Protein AF-A0ABD7YZ39-F1 (afdb_monomer_lite)

Sequence (80 aa):
MKKLIIMHICTSLMFVIFLGIGFFLYNKDQQLTIYSKTFFILGAIMAIGEMPLTFKLTKMKQENQQKSETTTDFTSLGKK

Organism: NCBI:txid1196083

Foldseek 3Di:
DVVLVVVLVVLVVLLVVLQVVLVVVCVVVVDNDPSSVVSVVVSVVSVVVCVVSVVVVVVVVVVVVVVVVVVPPDPVPDDD

pLDDT: mean 77.01, std 14.2, range [40.47, 90.75]

Structure (mmCIF, N/CA/C/O backbone):
data_AF-A0ABD7YZ39-F1
#
_entry.id   AF-A0ABD7YZ39-F1
#
loop_
_atom_site.group_PDB
_atom_site.id
_atom_site.type_symbol
_atom_site.label_atom_id
_atom_site.label_alt_id
_atom_site.label_comp_id
_atom_site.label_asym_id
_atom_site.label_entity_id
_atom_site.label_seq_id
_atom_site.pdbx_PDB_ins_code
_atom_site.Cartn_x
_atom_site.Cartn_y
_atom_site.Cartn_z
_atom_site.occupancy
_atom_site.B_iso_or_equiv
_atom_site.auth_seq_id
_atom_site.auth_comp_id
_atom_site.auth_asym_id
_atom_site.auth_atom_id
_atom_site.pdbx_PDB_model_num
ATOM 1 N N . MET A 1 1 ? -16.898 3.249 15.796 1.00 67.44 1 MET A N 1
ATOM 2 C CA . MET A 1 1 ? -16.345 1.933 15.397 1.00 67.44 1 MET A CA 1
ATOM 3 C C . MET A 1 1 ? -16.608 1.581 13.937 1.00 67.44 1 MET A C 1
ATOM 5 O O . MET A 1 1 ? -15.634 1.466 13.212 1.00 67.44 1 MET A O 1
ATOM 9 N N . LYS A 1 2 ? -17.863 1.496 13.460 1.00 75.69 2 LYS A N 1
ATOM 10 C CA . LYS A 1 2 ? -18.169 1.115 12.059 1.00 75.69 2 LYS A CA 1
ATOM 11 C C . LYS A 1 2 ? -17.392 1.919 10.999 1.00 75.69 2 LYS A C 1
ATOM 13 O O . LYS A 1 2 ? -16.813 1.328 10.104 1.00 75.69 2 LYS A O 1
ATOM 18 N N . LYS A 1 3 ? -17.285 3.247 11.157 1.00 78.44 3 LYS A N 1
ATOM 19 C CA . LYS A 1 3 ? -16.515 4.119 10.244 1.00 78.44 3 LYS A CA 1
ATOM 20 C C . LYS A 1 3 ? -15.012 3.794 10.184 1.00 78.44 3 LYS A C 1
ATOM 22 O O . LYS A 1 3 ? -14.441 3.826 9.107 1.00 78.44 3 LYS A O 1
ATOM 27 N N . LEU A 1 4 ? -14.392 3.456 11.321 1.00 78.19 4 LEU A N 1
ATOM 28 C CA . LEU A 1 4 ? -12.971 3.077 11.390 1.00 78.19 4 LEU A CA 1
ATOM 29 C C . LEU A 1 4 ? -12.721 1.726 10.715 1.00 78.19 4 LEU A C 1
ATOM 31 O O . LEU A 1 4 ? -11.735 1.573 10.009 1.00 78.19 4 LEU A O 1
ATOM 35 N N . ILE A 1 5 ? -13.641 0.775 10.898 1.00 80.62 5 ILE A N 1
ATOM 36 C CA . ILE A 1 5 ? -13.581 -0.540 10.249 1.00 80.62 5 ILE A CA 1
ATOM 37 C C . ILE A 1 5 ? -13.737 -0.392 8.731 1.00 80.62 5 ILE A C 1
ATOM 39 O O . ILE A 1 5 ? -12.959 -0.968 7.985 1.00 80.62 5 ILE A O 1
ATOM 43 N N . ILE A 1 6 ? -14.694 0.421 8.271 1.00 85.88 6 ILE A N 1
ATOM 44 C CA . ILE A 1 6 ? -14.881 0.699 6.839 1.00 85.88 6 ILE A CA 1
ATOM 45 C C . ILE A 1 6 ? -13.635 1.372 6.254 1.00 85.88 6 ILE A C 1
ATOM 47 O O . ILE A 1 6 ? -13.168 0.947 5.204 1.00 85.88 6 ILE A O 1
ATOM 51 N N . MET A 1 7 ? -13.067 2.372 6.943 1.00 84.25 7 MET A N 1
ATOM 52 C CA . MET A 1 7 ? -11.810 2.992 6.515 1.00 84.25 7 MET A CA 1
ATOM 53 C C . MET A 1 7 ? -10.692 1.961 6.383 1.00 84.25 7 MET A C 1
ATOM 55 O O . MET A 1 7 ? -10.069 1.928 5.332 1.00 84.25 7 MET A O 1
ATOM 59 N N . HIS A 1 8 ? -10.508 1.094 7.383 1.00 83.19 8 HIS A N 1
ATOM 60 C CA . HIS A 1 8 ? -9.489 0.044 7.362 1.00 83.19 8 HIS A CA 1
ATOM 61 C C . HIS A 1 8 ? -9.674 -0.951 6.208 1.00 83.19 8 HIS A C 1
ATOM 63 O O . HIS A 1 8 ? -8.713 -1.313 5.540 1.00 83.19 8 HIS A O 1
ATOM 69 N N . ILE A 1 9 ? -10.913 -1.372 5.929 1.00 87.38 9 ILE A N 1
ATOM 70 C CA . ILE A 1 9 ? -11.207 -2.266 4.800 1.00 87.38 9 ILE A CA 1
ATOM 71 C C . ILE A 1 9 ? -10.877 -1.576 3.471 1.00 87.38 9 ILE A C 1
ATOM 73 O O . ILE A 1 9 ? -10.245 -2.181 2.609 1.00 87.38 9 ILE A O 1
ATOM 77 N N . CYS A 1 10 ? -11.272 -0.310 3.304 1.00 87.81 10 CYS A N 1
ATOM 78 C CA . CYS A 1 10 ? -10.984 0.445 2.087 1.00 87.81 10 CYS A CA 1
ATOM 79 C C . CYS A 1 10 ? -9.478 0.637 1.870 1.00 87.81 10 CYS A C 1
ATOM 81 O O . CYS A 1 10 ? -8.998 0.457 0.752 1.00 87.81 10 CYS A O 1
ATOM 83 N N . THR A 1 11 ? -8.730 0.996 2.913 1.00 86.19 11 THR A N 1
ATOM 84 C CA . THR A 1 11 ? -7.281 1.211 2.811 1.00 86.19 11 THR A CA 1
ATOM 85 C C . THR A 1 11 ? -6.531 -0.100 2.565 1.00 86.19 11 THR A C 1
ATOM 87 O O . THR A 1 11 ? -5.661 -0.139 1.694 1.00 86.19 11 THR A O 1
ATOM 90 N N . SER A 1 12 ? -6.959 -1.201 3.189 1.00 86.50 12 SER A N 1
ATOM 91 C CA . SER A 1 12 ? -6.386 -2.529 2.957 1.00 86.50 12 SER A CA 1
ATOM 92 C C . SER A 1 12 ? -6.666 -3.037 1.536 1.00 86.50 12 SER A C 1
ATOM 94 O O . SER A 1 12 ? -5.776 -3.570 0.872 1.00 86.50 12 SER A O 1
ATOM 96 N N . LEU A 1 13 ? -7.870 -2.790 1.005 1.00 90.75 13 LEU A N 1
ATOM 97 C CA . LEU A 1 13 ? -8.205 -3.112 -0.384 1.00 90.75 13 LEU A CA 1
ATOM 98 C C . LEU A 1 13 ? -7.334 -2.323 -1.373 1.00 90.75 13 LEU A C 1
ATOM 100 O O . LEU A 1 13 ? -6.792 -2.901 -2.315 1.00 90.75 13 LEU A O 1
ATOM 104 N N . MET A 1 14 ? -7.156 -1.019 -1.140 1.00 88.19 14 MET A N 1
ATOM 105 C CA . MET A 1 14 ? -6.288 -0.175 -1.969 1.00 88.19 14 MET A CA 1
ATOM 106 C C . MET A 1 14 ? -4.831 -0.642 -1.933 1.00 88.19 14 MET A C 1
ATOM 108 O O . MET A 1 14 ? -4.177 -0.682 -2.974 1.00 88.19 14 MET A O 1
ATOM 112 N N . PHE A 1 15 ? -4.335 -1.060 -0.767 1.00 88.69 15 PHE A N 1
ATOM 113 C CA . PHE A 1 15 ? -2.993 -1.620 -0.626 1.00 88.69 15 PHE A CA 1
ATOM 114 C C . PHE A 1 15 ? -2.788 -2.867 -1.501 1.00 88.69 15 PHE A C 1
ATOM 116 O O . PHE A 1 15 ? -1.805 -2.945 -2.242 1.00 88.69 15 PHE A O 1
ATOM 123 N N . VAL A 1 16 ? -3.740 -3.808 -1.486 1.00 89.75 16 VAL A N 1
ATOM 124 C CA . VAL A 1 16 ? -3.686 -5.016 -2.329 1.00 89.75 16 VAL A CA 1
ATOM 125 C C . VAL A 1 16 ? -3.702 -4.657 -3.816 1.00 89.75 16 VAL A C 1
ATOM 127 O O . VAL A 1 16 ? -2.932 -5.225 -4.590 1.00 89.75 16 VAL A O 1
ATOM 130 N N . ILE A 1 17 ? -4.528 -3.685 -4.217 1.00 90.69 17 ILE A N 1
ATOM 131 C CA . ILE A 1 17 ? -4.589 -3.209 -5.606 1.00 90.69 17 ILE A CA 1
ATOM 132 C C . ILE A 1 17 ? -3.238 -2.624 -6.038 1.00 90.69 17 ILE A C 1
ATOM 134 O O . ILE A 1 17 ? -2.729 -2.989 -7.098 1.00 90.69 17 ILE A O 1
ATOM 138 N N . PHE A 1 18 ? -2.622 -1.762 -5.222 1.00 88.19 18 PHE A N 1
ATOM 139 C CA . PHE A 1 18 ? -1.330 -1.159 -5.558 1.00 88.19 18 PHE A CA 1
ATOM 140 C C . PHE A 1 18 ? -0.199 -2.182 -5.640 1.00 88.19 18 PHE A C 1
ATOM 142 O O . PHE A 1 18 ? 0.599 -2.117 -6.576 1.00 88.19 18 PHE A O 1
ATOM 149 N N . LEU A 1 19 ? -0.156 -3.155 -4.725 1.00 89.31 19 LEU A N 1
ATOM 150 C CA . LEU A 1 19 ? 0.793 -4.263 -4.828 1.00 89.31 19 LEU A CA 1
ATOM 151 C C . LEU A 1 19 ? 0.555 -5.092 -6.091 1.00 89.31 19 LEU A C 1
ATOM 153 O O . LEU A 1 19 ? 1.514 -5.411 -6.789 1.00 89.31 19 LEU A O 1
ATOM 157 N N . GLY A 1 20 ? -0.702 -5.405 -6.411 1.00 90.06 20 GLY A N 1
ATOM 158 C CA . GLY A 1 20 ? -1.061 -6.157 -7.612 1.00 90.06 20 GLY A CA 1
ATOM 159 C C . GLY A 1 20 ? -0.604 -5.461 -8.894 1.00 90.06 20 GLY A C 1
ATOM 160 O O . GLY A 1 20 ? 0.023 -6.091 -9.744 1.00 90.06 20 GLY A O 1
ATOM 161 N N . ILE A 1 21 ? -0.840 -4.151 -9.007 1.00 89.62 21 ILE A N 1
ATOM 162 C CA . ILE A 1 21 ? -0.377 -3.344 -10.147 1.00 89.62 21 ILE A CA 1
ATOM 163 C C . ILE A 1 21 ? 1.156 -3.285 -10.181 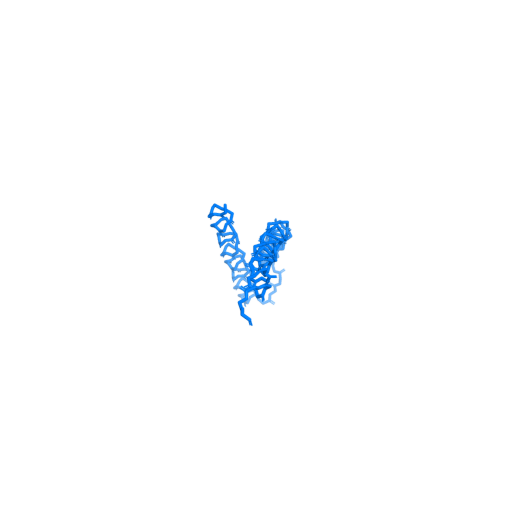1.00 89.62 21 ILE A C 1
ATOM 165 O O . ILE A 1 21 ? 1.750 -3.474 -11.242 1.00 89.62 21 ILE A O 1
ATOM 169 N N . GLY A 1 22 ? 1.807 -3.075 -9.032 1.00 88.00 22 GLY A N 1
ATOM 170 C CA . GLY A 1 22 ? 3.268 -3.067 -8.922 1.00 88.00 22 GLY A CA 1
ATOM 171 C C . GLY A 1 22 ? 3.897 -4.380 -9.397 1.00 88.00 22 GLY A C 1
ATOM 172 O O . GLY A 1 22 ? 4.810 -4.357 -10.222 1.00 88.00 22 GLY A O 1
ATOM 173 N N . PHE A 1 23 ? 3.361 -5.521 -8.952 1.00 89.19 23 PHE A N 1
ATOM 174 C CA . PHE A 1 23 ? 3.797 -6.852 -9.382 1.00 89.19 23 PHE A CA 1
ATOM 175 C C . PHE A 1 23 ? 3.489 -7.134 -10.849 1.00 89.19 23 PHE A C 1
ATOM 177 O O . PHE A 1 23 ? 4.327 -7.711 -11.536 1.00 89.19 23 PHE A O 1
ATOM 184 N N . PHE A 1 24 ? 2.324 -6.721 -11.349 1.00 89.88 24 PHE A N 1
ATOM 185 C CA . PHE A 1 24 ? 1.976 -6.876 -12.760 1.00 89.88 24 PHE A CA 1
ATOM 186 C C . PHE A 1 24 ? 2.961 -6.128 -13.665 1.00 89.88 24 PHE A C 1
ATOM 188 O O . PHE A 1 24 ? 3.470 -6.698 -14.629 1.00 89.88 24 PHE A O 1
ATOM 195 N N . LEU A 1 25 ? 3.280 -4.877 -13.321 1.00 87.38 25 LEU A N 1
ATOM 196 C CA . LEU A 1 25 ? 4.262 -4.072 -14.048 1.00 87.38 25 LEU A CA 1
ATOM 197 C C . LEU A 1 25 ? 5.673 -4.659 -13.930 1.00 87.38 25 LEU A C 1
ATOM 199 O O . LEU A 1 25 ? 6.380 -4.754 -14.927 1.00 87.38 25 LEU A O 1
ATOM 203 N N . TYR A 1 26 ? 6.056 -5.123 -12.738 1.00 85.38 26 TYR A N 1
ATOM 204 C CA 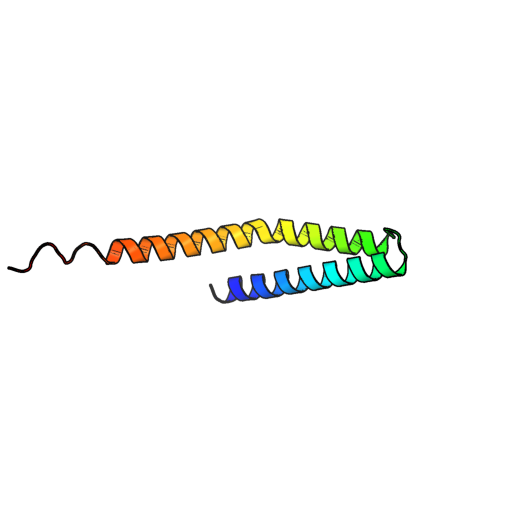. TYR A 1 26 ? 7.336 -5.796 -12.530 1.00 85.38 26 TYR A CA 1
ATOM 205 C C . TYR A 1 26 ? 7.474 -7.072 -13.371 1.00 85.38 26 TYR A C 1
ATOM 207 O O . TYR A 1 26 ? 8.506 -7.273 -14.004 1.00 85.38 26 TYR A O 1
ATOM 215 N N . ASN A 1 27 ? 6.433 -7.910 -13.429 1.00 86.69 27 ASN A N 1
ATOM 216 C CA . ASN A 1 27 ? 6.437 -9.125 -14.248 1.00 86.69 27 ASN A CA 1
ATOM 217 C C . ASN A 1 27 ? 6.464 -8.814 -15.745 1.00 86.69 27 ASN A C 1
ATOM 219 O O . ASN A 1 27 ? 7.101 -9.544 -16.502 1.00 86.69 27 ASN A O 1
ATOM 223 N N . LYS A 1 28 ? 5.776 -7.751 -16.175 1.00 85.88 28 LYS A N 1
ATOM 224 C CA . LYS A 1 28 ? 5.731 -7.350 -17.582 1.00 85.88 28 LYS A CA 1
ATOM 225 C C . LYS A 1 28 ? 7.092 -6.870 -18.086 1.00 85.88 28 LYS A C 1
ATOM 227 O O . LYS A 1 28 ? 7.508 -7.282 -19.163 1.00 85.88 28 LYS A O 1
ATOM 232 N N . ASP A 1 29 ? 7.766 -6.024 -17.313 1.00 81.56 29 ASP A N 1
ATOM 233 C CA . ASP A 1 29 ? 9.047 -5.434 -17.716 1.00 81.56 29 ASP A CA 1
ATOM 234 C C . ASP A 1 29 ? 10.258 -6.285 -17.280 1.00 81.56 29 ASP A C 1
ATOM 236 O O . ASP A 1 29 ? 11.391 -5.968 -17.636 1.00 81.56 29 ASP A O 1
ATOM 240 N N . GLN A 1 30 ? 10.039 -7.330 -16.463 1.00 77.44 30 GLN A N 1
ATOM 241 C CA . GLN A 1 30 ? 11.060 -8.138 -15.766 1.00 77.44 30 GLN A CA 1
ATOM 242 C C . GLN A 1 30 ? 12.124 -7.319 -15.010 1.00 77.44 30 GLN A C 1
ATOM 244 O O . GLN A 1 30 ? 13.170 -7.827 -14.602 1.00 77.44 30 GLN A O 1
ATOM 249 N N . GLN A 1 31 ? 11.853 -6.037 -14.792 1.00 77.81 31 GLN A N 1
ATOM 250 C CA . GLN A 1 31 ? 12.722 -5.094 -14.120 1.00 77.81 31 GLN A CA 1
ATOM 251 C C . GLN A 1 31 ? 11.894 -4.158 -13.254 1.00 77.81 31 GLN A C 1
ATOM 253 O O . GLN A 1 31 ? 10.726 -3.861 -13.513 1.00 77.81 31 GLN A O 1
ATOM 258 N N . LEU A 1 32 ? 12.538 -3.662 -12.201 1.00 80.56 32 LEU A N 1
ATOM 259 C CA . LEU A 1 32 ? 11.958 -2.691 -11.285 1.00 80.56 32 LEU A CA 1
ATOM 260 C C . LEU A 1 32 ? 11.971 -1.298 -11.946 1.00 80.56 32 LEU A C 1
ATOM 262 O O . LEU A 1 32 ? 12.797 -0.438 -11.621 1.00 80.56 32 LEU A O 1
ATOM 266 N N . THR A 1 33 ? 11.088 -1.113 -12.928 1.00 85.25 33 THR A N 1
ATOM 267 C CA . THR A 1 33 ? 10.861 0.154 -13.626 1.00 85.25 33 THR A CA 1
ATOM 268 C C . THR A 1 33 ? 10.374 1.241 -12.669 1.00 85.25 33 THR A C 1
ATOM 270 O O . THR A 1 33 ? 9.908 0.974 -11.560 1.00 85.25 33 THR A O 1
ATOM 273 N N . ILE A 1 34 ? 10.498 2.504 -13.084 1.00 86.31 34 ILE A N 1
ATOM 274 C CA . ILE A 1 34 ? 10.067 3.655 -12.274 1.00 86.31 34 ILE A CA 1
ATOM 275 C C . ILE A 1 34 ? 8.596 3.497 -11.868 1.00 86.31 34 ILE A C 1
ATOM 277 O O . ILE A 1 34 ? 8.262 3.706 -10.707 1.00 86.31 34 ILE A O 1
ATOM 281 N N . TYR A 1 35 ? 7.743 3.026 -12.782 1.00 84.00 35 TYR A N 1
ATOM 282 C CA . TYR A 1 35 ? 6.323 2.810 -12.519 1.00 84.00 35 TYR A CA 1
ATOM 283 C C . TYR A 1 35 ? 6.073 1.742 -11.449 1.00 84.00 35 TYR A C 1
ATOM 285 O O . TYR A 1 35 ? 5.360 2.014 -10.483 1.00 84.00 35 TYR A O 1
ATOM 293 N N . SER A 1 36 ? 6.684 0.555 -11.561 1.00 85.62 36 SER A N 1
ATOM 294 C CA . SER A 1 36 ? 6.504 -0.508 -10.559 1.00 85.62 36 SER A CA 1
ATOM 295 C C . SER A 1 36 ? 7.061 -0.096 -9.193 1.00 85.62 36 SER A C 1
ATOM 297 O O . SER A 1 36 ? 6.391 -0.290 -8.177 1.00 85.62 36 SER A O 1
ATOM 299 N N . LYS A 1 37 ? 8.217 0.586 -9.157 1.00 87.12 37 LYS A N 1
ATOM 300 C CA . LYS A 1 37 ? 8.772 1.187 -7.930 1.00 87.12 37 LYS A CA 1
ATOM 301 C C . LYS A 1 37 ? 7.804 2.166 -7.273 1.00 87.12 37 LYS A C 1
ATOM 303 O O . LYS A 1 37 ? 7.604 2.086 -6.064 1.00 87.12 37 LYS A O 1
ATOM 308 N N . THR A 1 38 ? 7.197 3.070 -8.041 1.00 89.62 38 THR A N 1
ATOM 309 C CA . THR A 1 38 ? 6.244 4.051 -7.507 1.00 89.62 38 THR A CA 1
ATOM 310 C C . THR A 1 38 ? 5.052 3.365 -6.841 1.00 89.62 38 THR A C 1
ATOM 312 O O . THR A 1 38 ? 4.681 3.750 -5.733 1.00 89.62 38 THR A O 1
ATOM 315 N N . PHE A 1 39 ? 4.503 2.311 -7.452 1.00 88.38 39 PHE A N 1
ATOM 316 C CA . PHE A 1 39 ? 3.403 1.541 -6.863 1.00 88.38 39 PHE A CA 1
ATOM 317 C C . PHE A 1 39 ? 3.804 0.807 -5.577 1.00 88.38 39 PHE A C 1
ATOM 319 O O . PHE A 1 39 ? 3.050 0.838 -4.603 1.00 88.38 39 PHE A O 1
ATOM 326 N N . PHE A 1 40 ? 5.004 0.223 -5.521 1.00 87.81 40 PHE A N 1
ATOM 327 C CA . PHE A 1 40 ? 5.507 -0.394 -4.290 1.00 87.81 40 PHE A CA 1
ATOM 328 C C . PHE A 1 40 ? 5.737 0.628 -3.167 1.00 87.81 40 PHE A C 1
ATOM 330 O O . PHE A 1 40 ? 5.383 0.361 -2.019 1.00 87.81 40 PHE A O 1
ATOM 337 N N . ILE A 1 41 ? 6.270 1.813 -3.485 1.00 90.56 41 ILE A N 1
ATOM 338 C CA . ILE A 1 41 ? 6.477 2.894 -2.507 1.00 90.56 41 ILE A CA 1
ATOM 339 C C . ILE A 1 41 ? 5.135 3.419 -1.983 1.00 90.56 41 ILE A C 1
ATOM 341 O O . ILE A 1 41 ? 4.977 3.589 -0.775 1.00 90.56 41 ILE A O 1
ATOM 345 N N . LEU A 1 42 ? 4.150 3.630 -2.861 1.00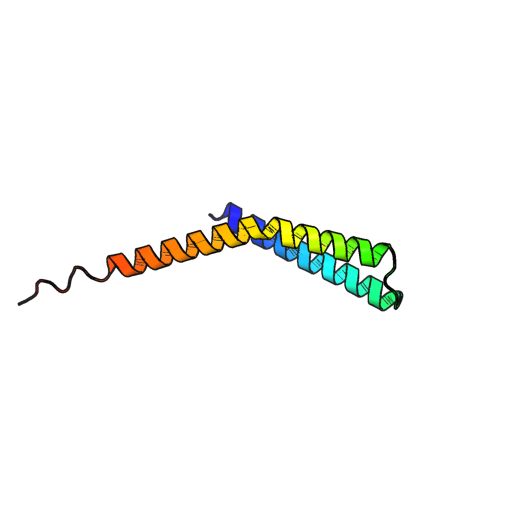 88.75 42 LEU A N 1
ATOM 346 C CA . LEU A 1 42 ? 2.790 4.020 -2.468 1.00 88.75 42 LEU A CA 1
ATOM 347 C C . LEU A 1 42 ? 2.150 2.980 -1.541 1.00 88.75 42 LEU A C 1
ATOM 349 O O . LEU A 1 42 ? 1.579 3.349 -0.513 1.00 88.75 42 LEU A O 1
ATOM 353 N N . GLY A 1 43 ? 2.309 1.691 -1.857 1.00 86.44 43 GLY A N 1
ATOM 354 C CA . GLY A 1 43 ? 1.887 0.597 -0.984 1.00 86.44 43 GLY A CA 1
ATOM 355 C C . GLY A 1 43 ? 2.565 0.654 0.389 1.00 86.44 43 GLY A C 1
ATOM 356 O O . GLY A 1 43 ? 1.887 0.585 1.412 1.00 86.44 43 GLY A O 1
ATOM 357 N N . ALA A 1 44 ? 3.884 0.855 0.437 1.00 87.44 44 ALA A N 1
ATOM 358 C CA . ALA A 1 44 ? 4.632 0.951 1.692 1.00 87.44 44 ALA A CA 1
ATOM 359 C C . ALA A 1 44 ? 4.190 2.145 2.560 1.00 87.44 44 ALA A C 1
ATOM 361 O O . ALA A 1 44 ? 4.001 1.991 3.767 1.00 87.44 44 ALA A O 1
ATOM 362 N N . ILE A 1 45 ? 3.965 3.317 1.956 1.00 89.56 45 ILE A N 1
ATOM 363 C CA . ILE A 1 45 ? 3.465 4.506 2.665 1.00 89.56 45 ILE A CA 1
ATOM 364 C C . ILE A 1 45 ? 2.067 4.243 3.236 1.00 89.56 45 ILE A C 1
ATOM 366 O O . ILE A 1 45 ? 1.806 4.598 4.387 1.00 89.56 45 ILE A O 1
ATOM 370 N N . MET A 1 46 ? 1.184 3.585 2.474 1.00 85.75 46 MET A N 1
ATOM 371 C CA . MET A 1 46 ? -0.132 3.181 2.979 1.00 85.75 46 MET A CA 1
ATOM 372 C C . MET A 1 46 ? -0.024 2.221 4.164 1.00 85.75 46 MET A C 1
ATOM 374 O O . MET A 1 46 ? -0.680 2.455 5.175 1.00 85.75 46 MET A O 1
ATOM 378 N N . ALA A 1 47 ? 0.835 1.202 4.087 1.00 84.12 47 ALA A N 1
ATOM 379 C CA . ALA A 1 47 ? 1.019 0.244 5.177 1.00 84.12 47 ALA A CA 1
ATOM 380 C C . ALA A 1 47 ? 1.513 0.916 6.473 1.00 84.12 47 ALA A C 1
ATOM 382 O O . ALA A 1 47 ? 1.022 0.612 7.562 1.00 84.12 47 ALA A O 1
ATOM 383 N N . ILE A 1 48 ? 2.439 1.876 6.367 1.00 86.44 48 ILE A N 1
ATOM 384 C CA . ILE A 1 48 ? 2.913 2.664 7.518 1.00 86.44 48 ILE A CA 1
ATOM 385 C C . ILE A 1 48 ? 1.789 3.564 8.053 1.00 86.44 48 ILE A C 1
ATOM 387 O O . ILE A 1 48 ? 1.581 3.639 9.264 1.00 86.44 48 ILE A O 1
ATOM 391 N N . GLY A 1 49 ? 1.033 4.214 7.164 1.00 82.56 49 GLY A N 1
ATOM 392 C CA . GLY A 1 49 ? -0.107 5.058 7.529 1.00 82.56 49 GLY A CA 1
ATOM 393 C C . GLY A 1 49 ? -1.258 4.295 8.194 1.00 82.56 49 GLY A C 1
ATOM 394 O O . GLY A 1 49 ? -1.991 4.873 8.996 1.00 82.56 49 GLY A O 1
ATOM 395 N N . GLU A 1 50 ? -1.400 2.997 7.917 1.00 81.69 50 GLU A N 1
ATOM 396 C CA . GLU A 1 50 ? -2.388 2.129 8.560 1.00 81.69 50 GLU A CA 1
ATOM 397 C C . GLU A 1 50 ? -1.979 1.658 9.964 1.00 81.69 50 GLU A C 1
ATOM 399 O O . GLU A 1 50 ? -2.862 1.360 10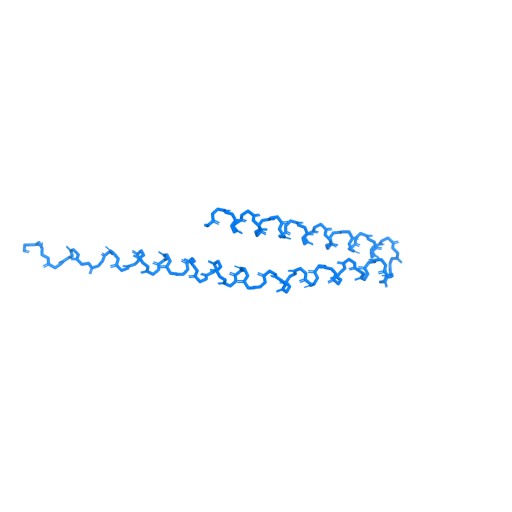.771 1.00 81.69 50 GLU A O 1
ATOM 404 N N . MET A 1 51 ? -0.682 1.627 10.309 1.00 80.31 51 MET A N 1
ATOM 405 C CA . MET A 1 51 ? -0.210 1.129 11.614 1.00 80.31 51 MET A CA 1
ATOM 406 C C . MET A 1 51 ? -0.905 1.769 12.831 1.00 80.31 51 MET A C 1
ATOM 408 O O . MET A 1 51 ? -1.320 1.023 13.722 1.00 80.31 51 MET A O 1
ATOM 412 N N . PRO A 1 52 ? -1.107 3.102 12.907 1.00 79.88 52 PRO A N 1
ATOM 413 C CA . PRO A 1 52 ? -1.810 3.727 14.027 1.00 79.88 52 PRO A CA 1
ATOM 414 C C . PRO A 1 52 ? -3.276 3.291 14.113 1.00 79.88 52 PRO A C 1
ATOM 416 O O . PRO A 1 52 ? -3.827 3.145 15.208 1.00 79.88 52 PRO A O 1
ATOM 419 N N . LEU A 1 53 ? -3.916 3.075 12.959 1.00 78.00 53 LEU A N 1
ATOM 420 C CA . LEU A 1 53 ? -5.313 2.662 12.868 1.00 78.00 53 LEU A CA 1
ATOM 421 C C . LEU A 1 53 ? -5.470 1.212 13.337 1.00 78.00 53 LEU A C 1
ATOM 423 O O . LEU A 1 53 ? -6.340 0.922 14.161 1.00 78.00 53 LEU A O 1
ATOM 427 N N . THR A 1 54 ? -4.575 0.336 12.879 1.00 77.12 54 THR A N 1
ATOM 428 C CA . THR A 1 54 ? -4.505 -1.073 13.274 1.00 77.12 54 THR A CA 1
ATOM 429 C C . THR A 1 54 ? -4.180 -1.208 14.757 1.00 77.12 54 THR A C 1
ATOM 431 O O . THR A 1 54 ? -4.870 -1.935 15.464 1.00 77.12 54 THR A O 1
ATOM 434 N N . PHE A 1 55 ? -3.219 -0.440 15.279 1.00 81.19 55 PHE A N 1
ATOM 435 C CA . PHE A 1 55 ? -2.902 -0.424 16.709 1.00 81.19 55 PHE A CA 1
ATOM 436 C C . PHE A 1 55 ? -4.109 -0.001 17.556 1.00 81.19 55 PHE A C 1
ATOM 438 O O . PHE A 1 55 ? -4.438 -0.648 18.552 1.00 81.19 55 PHE A O 1
ATOM 445 N N . LYS A 1 56 ? -4.822 1.051 17.134 1.00 80.12 56 LYS A N 1
ATOM 446 C CA . LYS A 1 56 ? -6.022 1.535 17.825 1.00 80.12 56 LYS A CA 1
ATOM 447 C C . LYS A 1 56 ? -7.164 0.514 17.780 1.00 80.12 56 LYS A C 1
ATOM 449 O O . LYS A 1 56 ? -7.835 0.329 18.793 1.00 80.12 56 LYS A O 1
ATOM 454 N N . LEU A 1 57 ? -7.369 -0.166 16.650 1.00 77.94 57 LEU A N 1
ATOM 455 C CA . LEU A 1 57 ? -8.358 -1.244 16.520 1.00 77.94 57 LEU A CA 1
ATOM 456 C C . LEU A 1 57 ? -7.999 -2.457 17.390 1.00 77.94 57 LEU A C 1
ATOM 458 O O . LEU A 1 57 ? -8.873 -2.977 18.083 1.00 77.94 57 LEU A O 1
ATOM 462 N N . THR A 1 58 ? -6.729 -2.866 17.416 1.00 78.94 58 THR A N 1
ATOM 463 C CA . THR A 1 58 ? -6.245 -3.968 18.261 1.00 78.94 58 THR A CA 1
ATOM 464 C C . THR A 1 58 ? -6.412 -3.645 19.742 1.00 78.94 58 THR A C 1
ATOM 466 O O . THR A 1 58 ? -6.970 -4.461 20.475 1.00 78.94 58 THR A O 1
ATOM 469 N N . LYS A 1 59 ? -6.042 -2.431 20.176 1.00 80.94 59 LYS A N 1
ATOM 470 C CA . LYS A 1 59 ? -6.244 -1.983 21.561 1.00 80.94 59 LYS A CA 1
ATOM 471 C C . LYS A 1 59 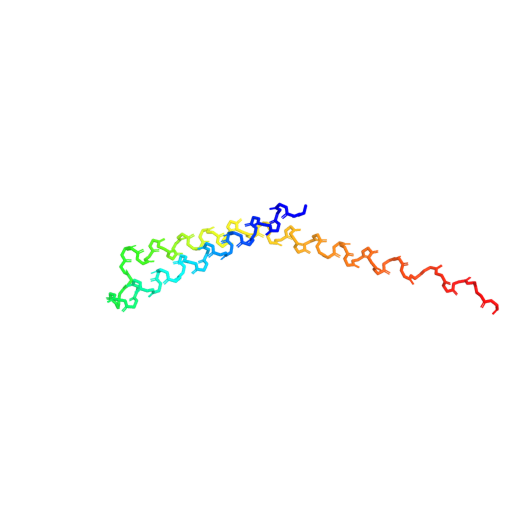? -7.726 -1.983 21.947 1.00 80.94 59 LYS A C 1
ATOM 473 O O . LYS A 1 59 ? -8.087 -2.517 22.989 1.00 80.94 59 LYS A O 1
ATOM 478 N N . MET A 1 60 ? -8.601 -1.470 21.077 1.00 75.38 60 MET A N 1
ATOM 479 C CA . MET A 1 60 ? -10.052 -1.495 21.310 1.00 75.38 60 MET A CA 1
ATOM 480 C C . MET A 1 60 ? -10.621 -2.921 21.364 1.00 75.38 60 MET A C 1
ATOM 482 O O . MET A 1 60 ? -11.556 -3.181 22.121 1.00 75.38 60 MET A O 1
ATOM 486 N N . LYS A 1 61 ? -10.090 -3.856 20.569 1.00 73.69 61 LYS A N 1
ATOM 487 C CA . LYS A 1 61 ? -10.488 -5.270 20.624 1.00 73.69 61 LYS A CA 1
ATOM 488 C C . LYS A 1 61 ? -10.064 -5.907 21.951 1.00 73.69 61 LYS A C 1
ATOM 490 O O . LYS A 1 61 ? -10.874 -6.593 22.566 1.00 73.69 61 LYS A O 1
ATOM 495 N N . GLN A 1 62 ? -8.847 -5.622 22.406 1.00 74.44 62 GLN A N 1
ATOM 496 C CA . GLN A 1 62 ? -8.307 -6.115 23.672 1.00 74.44 62 GLN A CA 1
ATOM 497 C C . GLN A 1 62 ? -9.087 -5.569 24.880 1.00 74.44 62 GLN A C 1
ATOM 499 O O . GLN A 1 62 ? -9.470 -6.339 25.754 1.00 74.44 62 GLN A O 1
ATOM 504 N N . GLU A 1 63 ? -9.432 -4.278 24.885 1.00 72.31 63 GLU A N 1
ATOM 505 C CA . GLU A 1 63 ? -10.270 -3.667 25.930 1.00 72.31 63 GLU A CA 1
ATOM 506 C C . GLU A 1 63 ? -11.686 -4.274 25.979 1.00 72.31 63 GLU A C 1
ATOM 508 O O . GLU A 1 63 ? -12.231 -4.494 27.061 1.00 72.31 63 GLU A O 1
ATOM 513 N N . ASN A 1 64 ? -12.285 -4.599 24.825 1.00 62.09 64 ASN A N 1
ATOM 514 C CA . ASN A 1 64 ? -13.591 -5.269 24.786 1.00 62.09 64 ASN A CA 1
ATOM 515 C C . ASN A 1 64 ? -13.523 -6.735 25.246 1.00 62.09 64 ASN A C 1
ATOM 517 O O . ASN A 1 64 ? -14.475 -7.212 25.860 1.00 62.09 64 ASN A O 1
ATOM 521 N N . GLN A 1 65 ? -12.416 -7.439 24.993 1.00 60.69 65 GLN A N 1
ATOM 522 C CA . GLN A 1 65 ? -12.207 -8.796 25.511 1.00 60.69 65 GLN A CA 1
ATOM 523 C C . GLN A 1 65 ? -11.978 -8.790 27.031 1.00 60.69 65 GLN A C 1
ATOM 525 O O . GLN A 1 65 ? -12.625 -9.550 27.745 1.00 60.69 65 GLN A O 1
ATOM 530 N N . GLN A 1 66 ? -11.180 -7.855 27.547 1.00 54.44 66 GLN A N 1
ATOM 531 C CA . GLN A 1 66 ? -10.908 -7.729 28.984 1.00 54.44 66 GLN A CA 1
ATOM 532 C C . GLN A 1 66 ? -12.149 -7.294 29.794 1.00 54.44 66 GLN A C 1
ATOM 534 O O . GLN A 1 66 ? -12.352 -7.727 30.931 1.00 54.44 66 GLN A O 1
ATOM 539 N N . LYS A 1 67 ? -13.037 -6.484 29.198 1.00 52.31 67 LYS A N 1
ATOM 540 C CA . LYS A 1 67 ? -14.341 -6.131 29.789 1.00 52.31 67 LYS A CA 1
ATOM 541 C C . LYS A 1 67 ? -15.332 -7.308 29.800 1.00 52.31 67 LYS A C 1
ATOM 543 O O . LYS A 1 67 ? -16.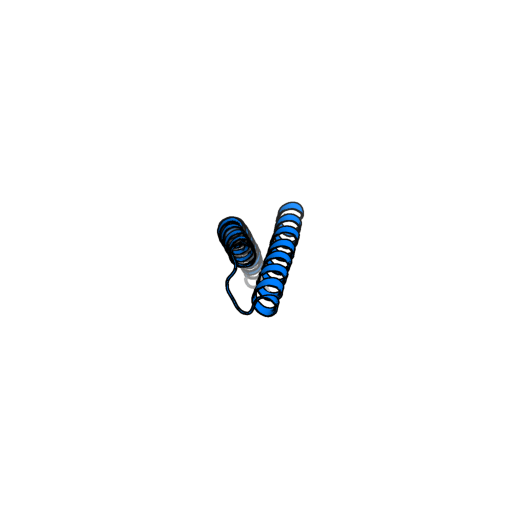197 -7.365 30.672 1.00 52.31 67 LYS A O 1
ATOM 548 N N . SER A 1 68 ? -15.201 -8.241 28.854 1.00 50.34 68 SER A N 1
ATOM 549 C CA . SER A 1 68 ? -16.008 -9.466 28.796 1.00 50.34 68 SER A CA 1
ATOM 550 C C . SER A 1 68 ? -15.560 -10.512 29.821 1.00 50.34 68 SER A C 1
ATOM 552 O O . SER A 1 68 ? -16.395 -11.248 30.333 1.00 50.34 68 SER A O 1
ATOM 554 N N . GLU A 1 69 ? -14.269 -10.576 30.156 1.00 49.22 69 GLU A N 1
ATOM 555 C CA . GLU A 1 69 ? -13.767 -11.499 31.188 1.00 49.22 69 GLU A CA 1
ATOM 556 C C . GLU A 1 69 ? -14.125 -11.030 32.605 1.00 49.22 69 GLU A C 1
ATOM 558 O O . GLU A 1 69 ? -14.540 -11.828 33.440 1.00 49.22 69 GLU A O 1
ATOM 563 N N . THR A 1 70 ? -14.086 -9.722 32.867 1.00 49.34 70 THR A N 1
ATOM 564 C CA . THR A 1 70 ? -14.381 -9.158 34.201 1.00 49.34 70 THR A CA 1
ATOM 565 C C . THR A 1 70 ? -15.864 -9.155 34.591 1.00 49.34 70 THR A C 1
ATOM 567 O O . THR A 1 70 ? -16.185 -8.896 35.748 1.00 49.34 70 THR A O 1
ATOM 570 N N . THR A 1 71 ? -16.785 -9.469 33.674 1.00 49.22 71 THR A N 1
ATOM 571 C CA . THR A 1 71 ? -18.225 -9.586 33.983 1.00 49.22 71 THR A CA 1
ATOM 572 C C . THR A 1 71 ? -18.687 -11.010 34.301 1.00 49.22 71 THR A C 1
ATOM 574 O O . THR A 1 71 ? -19.842 -11.182 34.690 1.00 49.22 71 THR A O 1
ATOM 577 N N . THR A 1 72 ? -17.812 -12.019 34.210 1.00 50.91 72 THR A N 1
ATOM 578 C CA . THR A 1 72 ? -18.212 -13.427 34.409 1.00 50.91 72 THR A CA 1
ATOM 579 C C . THR A 1 72 ? -17.847 -14.002 35.783 1.00 50.91 72 THR A C 1
ATOM 581 O O . THR A 1 72 ? -18.233 -15.129 36.063 1.00 50.91 72 THR A O 1
ATOM 584 N N . ASP A 1 73 ? -17.191 -13.250 36.678 1.00 48.41 73 ASP A N 1
ATOM 585 C CA . ASP A 1 73 ? -16.597 -13.848 37.892 1.00 48.41 73 ASP A CA 1
ATOM 586 C C . ASP A 1 73 ? -16.963 -13.168 39.226 1.00 48.41 73 ASP A C 1
ATOM 588 O O . ASP A 1 73 ? -16.146 -13.034 40.131 1.00 48.41 73 ASP A O 1
ATOM 592 N N . PHE A 1 74 ? -18.225 -12.744 39.375 1.00 54.12 74 PHE A N 1
ATOM 593 C CA . PHE A 1 74 ? -18.761 -12.296 40.677 1.00 54.12 74 PHE A CA 1
ATOM 594 C C . PHE A 1 74 ? -20.106 -12.923 41.079 1.00 54.12 74 PHE A C 1
ATOM 596 O O . PHE A 1 74 ? -20.711 -12.490 42.057 1.00 54.12 74 PHE A O 1
ATOM 603 N N . THR A 1 75 ? -20.591 -13.963 40.389 1.00 53.25 75 THR A N 1
ATOM 604 C CA . THR A 1 75 ? -21.852 -14.644 40.772 1.00 53.25 75 THR A CA 1
ATOM 605 C C . THR A 1 75 ? -21.697 -16.042 41.377 1.00 53.25 75 THR A C 1
ATOM 607 O O . THR A 1 75 ? -22.713 -16.646 41.716 1.00 53.25 75 THR A O 1
ATOM 610 N N . SER A 1 76 ? -20.481 -16.551 41.626 1.00 49.72 76 SER A N 1
ATOM 611 C CA . SER A 1 76 ? -20.316 -17.821 42.368 1.00 49.72 76 SER A CA 1
ATOM 612 C C . SER A 1 76 ? -20.205 -17.660 43.894 1.00 49.72 76 SER A C 1
ATOM 614 O O . SER A 1 76 ? -20.247 -18.654 44.613 1.00 49.72 76 SER A O 1
ATOM 616 N N . LEU A 1 77 ? -20.176 -16.429 44.425 1.00 54.19 77 LEU A N 1
ATOM 617 C CA . LEU A 1 77 ? -20.064 -16.156 45.870 1.00 54.19 77 LEU A CA 1
ATOM 618 C C . LEU A 1 77 ? -21.374 -16.283 46.672 1.00 54.19 77 LEU A C 1
ATOM 620 O O . LEU A 1 77 ? -21.485 -15.759 47.777 1.00 54.19 77 LEU A O 1
ATOM 624 N N . GLY A 1 78 ? -22.380 -16.999 46.175 1.00 51.59 78 GLY A N 1
ATOM 625 C CA . GLY A 1 78 ? -23.573 -17.211 46.986 1.00 51.59 78 GLY A CA 1
ATOM 626 C C . GLY A 1 78 ? -24.638 -18.053 46.324 1.00 51.59 78 GLY A C 1
ATOM 627 O O . GLY A 1 78 ? -25.616 -17.512 45.820 1.00 51.59 78 GLY A O 1
ATOM 628 N N . LYS A 1 79 ? -24.498 -19.377 46.394 1.00 46.47 79 LYS A N 1
ATOM 629 C CA . LYS A 1 79 ? -25.654 -20.278 46.388 1.00 46.47 79 LYS A CA 1
ATOM 630 C C . LYS A 1 79 ? -25.351 -21.558 47.173 1.00 46.47 79 LYS A C 1
ATOM 632 O O . LYS A 1 79 ? -24.740 -22.470 46.635 1.00 46.47 79 LYS A O 1
ATOM 637 N N . LYS A 1 80 ? -25.929 -21.561 48.381 1.00 40.47 80 LYS A N 1
ATOM 638 C CA . LYS A 1 80 ? -26.236 -22.666 49.305 1.00 40.47 80 LYS A CA 1
ATOM 639 C C . LYS A 1 80 ? -25.079 -23.374 49.996 1.00 40.47 80 LYS A C 1
ATOM 641 O O . LYS A 1 80 ? -24.308 -24.072 49.315 1.00 40.47 80 LYS A O 1
#

Secondary structure (DSSP, 8-state):
-HHHHHHHHHHHHHHHHHHHHHHHHHHHHSS--HHHHHHHHHHHHHHHHHHHHHHHHHHHHHHHHHHHHTTSSSSSS---

Radius of gyration: 21.47 Å; chains: 1; bounding box: 39×28×67 Å